Protein AF-A0A379TED3-F1 (afdb_monomer_lite)

Foldseek 3Di:
DDDPLLVVLVVQLQVVCQVQQFLEREVLSSVLSLCVRPVSVVVCVVVVHPSVVSNVVSVVCCVVPTDHDDPVCPVRTYYYPDDPDPPPPDPDPVVPDDPDDDD

pLDDT: mean 76.62, std 19.23, range [34.16, 96.0]

Structure (mmCIF, N/CA/C/O backbone):
data_AF-A0A379TED3-F1
#
_entry.id   AF-A0A379TED3-F1
#
loop_
_atom_site.group_PDB
_atom_site.id
_atom_site.type_symbol
_atom_site.label_atom_id
_atom_site.label_alt_id
_atom_site.label_comp_id
_atom_site.label_asym_id
_atom_site.label_entity_id
_atom_site.label_seq_id
_atom_site.pdbx_PDB_ins_code
_atom_site.Cartn_x
_atom_site.Cartn_y
_atom_site.Cartn_z
_atom_site.occupancy
_atom_site.B_iso_or_equiv
_atom_site.auth_seq_id
_atom_site.auth_comp_id
_atom_site.auth_asym_id
_atom_site.auth_atom_id
_atom_site.pdbx_PDB_model_num
ATOM 1 N N . MET A 1 1 ? 13.853 11.047 16.035 1.00 52.62 1 MET A N 1
ATOM 2 C CA . MET A 1 1 ? 14.108 9.644 15.646 1.00 52.62 1 MET A CA 1
ATOM 3 C C . MET A 1 1 ? 12.828 9.103 15.050 1.00 52.62 1 MET A C 1
ATOM 5 O O . MET A 1 1 ? 11.768 9.459 15.551 1.00 52.62 1 MET A O 1
ATOM 9 N N . LEU A 1 2 ? 12.918 8.329 13.971 1.00 64.44 2 LEU A N 1
ATOM 10 C CA . LEU A 1 2 ? 11.754 7.618 13.443 1.00 64.44 2 LEU A CA 1
ATOM 11 C C . LEU A 1 2 ? 11.332 6.560 14.478 1.00 64.44 2 LEU A C 1
ATOM 13 O O . LEU A 1 2 ? 12.191 5.958 15.119 1.00 64.44 2 LEU A O 1
ATOM 17 N N . ASN A 1 3 ? 10.026 6.396 14.691 1.00 81.25 3 ASN A N 1
ATOM 18 C CA . ASN A 1 3 ? 9.485 5.340 15.551 1.00 81.25 3 ASN A CA 1
ATOM 19 C C . ASN A 1 3 ? 9.807 3.967 14.920 1.00 81.25 3 ASN A C 1
ATOM 21 O O . ASN A 1 3 ? 9.731 3.835 13.698 1.00 81.25 3 ASN A O 1
ATOM 25 N N . GLN A 1 4 ? 10.132 2.952 15.728 1.00 83.75 4 GLN A N 1
ATOM 26 C CA . GLN A 1 4 ? 10.427 1.588 15.258 1.00 83.75 4 GLN A CA 1
ATOM 27 C C . GLN A 1 4 ? 9.305 1.019 14.379 1.00 83.75 4 GLN A C 1
ATOM 29 O O . GLN A 1 4 ? 9.564 0.333 13.393 1.00 83.7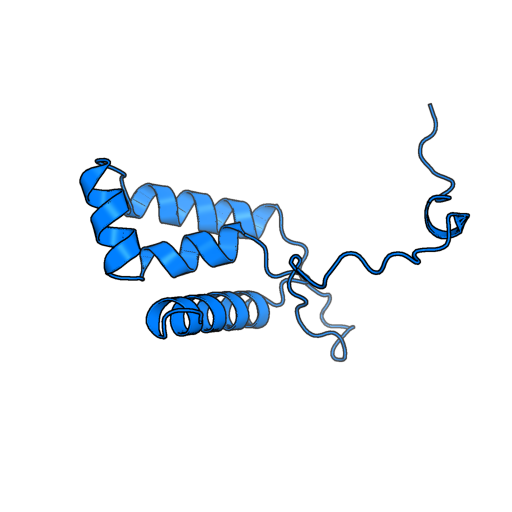5 4 GLN A O 1
ATOM 34 N N . GLU A 1 5 ? 8.051 1.344 14.688 1.00 81.75 5 GLU A N 1
ATOM 35 C CA . GLU A 1 5 ? 6.897 0.891 13.904 1.00 81.75 5 GLU A CA 1
ATOM 36 C C . GLU A 1 5 ? 6.845 1.522 12.503 1.00 81.75 5 GLU A C 1
ATOM 38 O O . GLU A 1 5 ? 6.412 0.890 11.534 1.00 81.75 5 GLU A O 1
ATOM 43 N N . LEU A 1 6 ? 7.303 2.771 12.381 1.00 83.56 6 LEU A N 1
ATOM 44 C CA . LEU A 1 6 ? 7.397 3.465 11.100 1.00 83.56 6 LEU A CA 1
ATOM 45 C C . LEU A 1 6 ? 8.566 2.919 10.275 1.00 83.56 6 LEU A C 1
ATOM 47 O O . LEU A 1 6 ? 8.428 2.734 9.070 1.00 83.56 6 LEU A O 1
ATOM 51 N N . GLU A 1 7 ? 9.688 2.608 10.922 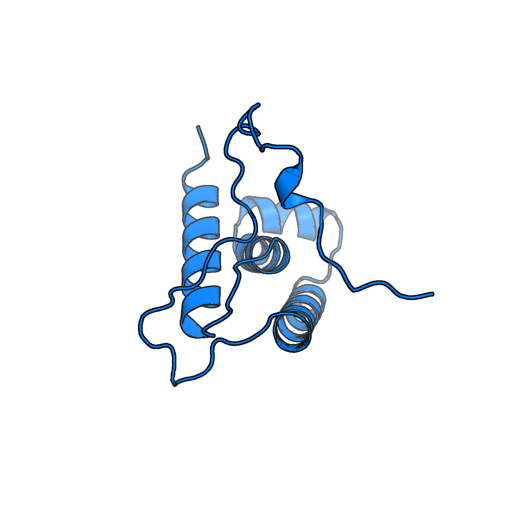1.00 87.75 7 GLU A N 1
ATOM 52 C CA . GLU A 1 7 ? 10.831 1.957 10.276 1.00 87.75 7 GLU A CA 1
ATOM 53 C C . GLU A 1 7 ? 10.459 0.567 9.736 1.00 87.75 7 GLU A C 1
ATOM 55 O O . GLU A 1 7 ? 10.788 0.237 8.597 1.00 87.75 7 GLU A O 1
ATOM 60 N N . LEU A 1 8 ? 9.685 -0.215 10.497 1.00 89.19 8 LEU A N 1
ATOM 61 C CA . LEU A 1 8 ? 9.136 -1.487 10.023 1.00 89.19 8 LEU A CA 1
ATOM 62 C C . LEU A 1 8 ? 8.235 -1.291 8.795 1.00 89.19 8 LEU A C 1
ATOM 64 O O . LEU A 1 8 ? 8.386 -2.000 7.803 1.00 89.19 8 LEU A O 1
ATOM 68 N N . SER A 1 9 ? 7.342 -0.300 8.839 1.00 89.31 9 SER A N 1
ATOM 69 C CA . SER A 1 9 ? 6.425 0.000 7.729 1.00 89.31 9 SER A CA 1
ATOM 70 C C . SER A 1 9 ? 7.187 0.417 6.462 1.00 89.31 9 SER A C 1
ATOM 72 O O . SER A 1 9 ? 6.858 -0.027 5.364 1.00 89.31 9 SER A O 1
ATOM 74 N N . LEU A 1 10 ? 8.251 1.211 6.609 1.00 88.88 10 LEU A N 1
ATOM 75 C CA . LEU A 1 10 ? 9.136 1.603 5.508 1.00 88.88 10 LEU A CA 1
ATOM 76 C C . LEU A 1 10 ? 9.863 0.400 4.901 1.00 88.88 10 LEU A C 1
ATOM 78 O O . LEU A 1 10 ? 9.885 0.252 3.680 1.00 88.88 10 LEU A O 1
ATOM 82 N N . ASN A 1 11 ? 10.412 -0.483 5.737 1.00 89.25 11 ASN A N 1
ATOM 83 C CA . ASN A 1 11 ? 11.077 -1.696 5.265 1.00 89.25 11 ASN A CA 1
ATOM 84 C C . ASN A 1 11 ? 10.108 -2.620 4.515 1.00 89.25 11 ASN A C 1
ATOM 86 O O . ASN A 1 11 ? 10.473 -3.174 3.480 1.00 89.25 11 ASN A O 1
ATOM 90 N N . MET A 1 12 ? 8.864 -2.745 4.986 1.00 89.56 12 MET A N 1
ATOM 91 C CA . MET A 1 12 ? 7.822 -3.508 4.291 1.00 89.56 12 MET A CA 1
ATOM 92 C C . MET A 1 12 ? 7.462 -2.891 2.935 1.00 89.56 12 MET A C 1
ATOM 94 O O . MET A 1 12 ? 7.363 -3.616 1.946 1.00 89.56 12 MET A O 1
ATOM 98 N N . ALA A 1 13 ? 7.305 -1.565 2.866 1.00 90.88 13 ALA A N 1
ATOM 99 C CA . ALA A 1 13 ? 7.049 -0.863 1.609 1.00 90.88 13 ALA A CA 1
ATOM 100 C C . ALA A 1 13 ? 8.185 -1.090 0.597 1.00 90.88 13 ALA A C 1
ATOM 102 O O . ALA A 1 13 ? 7.928 -1.370 -0.576 1.00 90.88 13 ALA A O 1
ATOM 103 N N . PHE A 1 14 ? 9.434 -1.033 1.067 1.00 88.44 14 PHE A N 1
ATOM 104 C CA . PHE A 1 14 ? 10.617 -1.230 0.236 1.00 88.44 14 PHE A CA 1
ATOM 105 C C . PHE A 1 14 ? 10.738 -2.671 -0.266 1.00 88.44 14 PHE A C 1
ATOM 107 O O . PHE A 1 14 ? 10.947 -2.897 -1.458 1.00 88.44 14 PHE A O 1
ATOM 114 N N . ALA A 1 15 ? 10.555 -3.650 0.626 1.00 88.69 15 ALA A N 1
ATOM 115 C CA . ALA A 1 15 ? 10.561 -5.066 0.272 1.00 88.69 15 ALA A CA 1
ATOM 116 C C . ALA A 1 15 ? 9.493 -5.375 -0.782 1.00 88.69 15 ALA A C 1
ATOM 118 O O . ALA A 1 15 ? 9.799 -5.997 -1.796 1.00 88.69 15 ALA A O 1
ATOM 119 N N . ARG A 1 16 ? 8.274 -4.851 -0.604 1.00 88.31 16 ARG A N 1
ATOM 120 C CA . ARG A 1 16 ? 7.176 -5.056 -1.553 1.00 88.31 16 ARG A CA 1
ATOM 121 C C . ARG A 1 16 ? 7.473 -4.456 -2.926 1.00 88.31 16 ARG A C 1
ATOM 123 O O . ARG A 1 16 ? 7.263 -5.129 -3.933 1.00 88.31 16 ARG A O 1
ATOM 130 N N . ALA A 1 17 ? 7.981 -3.224 -2.977 1.00 88.94 17 ALA A N 1
ATOM 131 C CA . ALA A 1 17 ? 8.364 -2.587 -4.236 1.00 88.94 17 ALA A CA 1
ATOM 132 C C . ALA A 1 17 ? 9.458 -3.395 -4.962 1.00 88.94 17 ALA A C 1
ATOM 134 O O . ALA A 1 17 ? 9.388 -3.583 -6.176 1.00 88.94 17 ALA A O 1
ATOM 135 N N . ARG A 1 18 ? 10.417 -3.954 -4.211 1.00 86.75 18 ARG A N 1
ATOM 136 C CA . ARG A 1 18 ? 11.480 -4.811 -4.751 1.00 86.75 18 ARG A CA 1
ATOM 137 C C . ARG A 1 18 ? 10.972 -6.155 -5.263 1.00 86.75 18 ARG A C 1
ATOM 139 O O . ARG A 1 18 ? 11.375 -6.577 -6.343 1.00 86.75 18 ARG A O 1
ATOM 146 N N . GLU A 1 19 ? 10.077 -6.808 -4.528 1.00 88.06 19 GLU A N 1
ATOM 147 C CA . GLU A 1 19 ? 9.444 -8.068 -4.943 1.00 88.06 19 GLU A CA 1
ATOM 148 C C . GLU A 1 19 ? 8.683 -7.917 -6.264 1.00 88.06 19 GLU A C 1
ATOM 150 O O . GLU A 1 19 ? 8.766 -8.787 -7.127 1.00 88.06 19 GLU A O 1
ATOM 155 N N . HIS A 1 20 ? 8.013 -6.779 -6.460 1.00 85.88 20 HIS A N 1
ATOM 156 C CA . HIS A 1 20 ? 7.295 -6.468 -7.701 1.00 85.88 20 HIS A CA 1
ATOM 157 C C . HIS A 1 20 ? 8.208 -5.857 -8.776 1.00 85.88 20 HIS A C 1
ATOM 159 O O . HIS A 1 20 ? 7.747 -5.498 -9.858 1.00 85.88 20 HIS A O 1
ATOM 165 N N . ARG A 1 21 ? 9.516 -5.748 -8.493 1.00 85.12 21 ARG A N 1
ATOM 166 C CA . ARG A 1 21 ? 10.535 -5.133 -9.357 1.00 85.12 21 ARG A CA 1
ATOM 167 C C . ARG A 1 21 ? 10.122 -3.748 -9.849 1.00 85.12 21 ARG A C 1
ATOM 169 O O . ARG A 1 21 ? 10.443 -3.356 -10.971 1.00 85.12 21 ARG A O 1
ATOM 176 N N . HIS A 1 22 ? 9.410 -3.009 -9.008 1.00 86.06 22 HIS A N 1
ATOM 177 C CA . HIS A 1 22 ? 9.077 -1.626 -9.279 1.00 86.06 22 HIS A CA 1
ATOM 178 C C . HIS A 1 22 ? 10.369 -0.824 -9.344 1.00 86.06 22 HIS A C 1
ATOM 180 O O . HIS A 1 22 ? 11.220 -0.937 -8.460 1.00 86.06 22 HIS A O 1
ATOM 186 N N . GLU A 1 23 ? 10.529 -0.025 -10.396 1.00 81.19 23 GLU A N 1
ATOM 187 C CA . GLU A 1 23 ? 11.704 0.837 -10.539 1.00 81.19 23 GLU A CA 1
ATOM 188 C C . GLU A 1 23 ? 11.791 1.805 -9.359 1.00 81.19 23 GLU A C 1
ATOM 190 O O . GLU A 1 23 ? 12.889 2.079 -8.863 1.00 81.19 23 GLU A O 1
ATOM 195 N N . PHE A 1 24 ? 10.623 2.234 -8.858 1.00 82.12 24 PHE A N 1
ATOM 196 C CA . PHE A 1 24 ? 10.547 3.127 -7.724 1.00 82.12 24 PHE A CA 1
ATOM 197 C C . PHE A 1 24 ? 9.645 2.679 -6.570 1.00 82.12 24 PHE A C 1
ATOM 199 O O . PHE A 1 24 ? 8.527 2.216 -6.779 1.00 82.12 24 PHE A O 1
ATOM 206 N N . MET A 1 25 ? 10.092 2.917 -5.331 1.00 86.38 25 MET A N 1
ATOM 207 C CA . MET A 1 25 ? 9.207 2.919 -4.159 1.00 86.38 25 MET A CA 1
ATOM 208 C C . MET A 1 25 ? 8.601 4.312 -3.991 1.00 86.38 25 MET A C 1
ATOM 210 O O . MET A 1 25 ? 9.316 5.270 -3.695 1.00 86.38 25 MET A O 1
ATOM 214 N N . THR A 1 26 ? 7.287 4.403 -4.162 1.00 89.81 26 THR A N 1
ATOM 215 C CA . THR A 1 26 ? 6.517 5.652 -4.110 1.00 89.81 26 THR A CA 1
ATOM 216 C C . THR A 1 26 ? 5.864 5.894 -2.739 1.00 89.81 26 THR A C 1
ATOM 218 O O . THR A 1 26 ? 5.955 5.062 -1.833 1.00 89.81 26 THR A O 1
ATOM 221 N N . VAL A 1 27 ? 5.185 7.034 -2.561 1.00 90.81 27 VAL A N 1
ATOM 222 C CA . VAL A 1 27 ? 4.439 7.330 -1.320 1.00 90.81 27 VAL A CA 1
ATOM 223 C C . VAL A 1 27 ? 3.197 6.452 -1.165 1.00 90.81 27 VAL A C 1
ATOM 225 O O . VAL A 1 27 ? 2.781 6.174 -0.045 1.00 90.81 27 VAL A O 1
ATOM 228 N N . GLU A 1 28 ? 2.646 5.948 -2.265 1.00 92.19 28 GLU A N 1
ATOM 229 C CA . GLU A 1 28 ? 1.523 5.013 -2.279 1.00 92.19 28 GLU A CA 1
ATOM 230 C C . GLU A 1 28 ? 1.932 3.661 -1.684 1.00 92.19 28 GLU A C 1
ATOM 232 O O . GLU A 1 28 ? 1.174 3.080 -0.911 1.00 92.19 28 GLU A O 1
ATOM 237 N N . HIS A 1 29 ? 3.162 3.199 -1.941 1.00 91.00 29 HIS A N 1
ATOM 238 C CA . HIS A 1 29 ? 3.715 2.005 -1.288 1.00 91.00 29 HIS A CA 1
ATOM 239 C C . HIS A 1 29 ? 3.830 2.187 0.224 1.00 91.00 29 HIS A C 1
ATOM 241 O O . HIS A 1 29 ? 3.518 1.276 0.995 1.00 91.00 29 HIS A O 1
ATOM 247 N N . LEU A 1 30 ? 4.273 3.372 0.652 1.00 91.25 30 LEU A N 1
ATOM 248 C CA . LEU A 1 30 ? 4.352 3.710 2.066 1.00 91.25 30 LEU A CA 1
ATOM 249 C C . LEU A 1 30 ? 2.957 3.755 2.692 1.00 91.25 30 LEU A C 1
ATOM 251 O O . LEU A 1 30 ? 2.751 3.162 3.746 1.00 91.25 30 LEU A O 1
ATOM 255 N N . LEU A 1 31 ? 1.990 4.399 2.037 1.00 92.75 31 LEU A N 1
ATOM 256 C CA . LEU A 1 31 ? 0.610 4.448 2.512 1.00 92.75 31 LEU A CA 1
ATOM 257 C C . LEU A 1 31 ? 0.009 3.041 2.630 1.00 92.75 31 LEU A C 1
ATOM 259 O O . LEU A 1 31 ? -0.592 2.720 3.651 1.00 92.75 31 LEU A O 1
ATOM 263 N N . LEU A 1 32 ? 0.250 2.177 1.642 1.00 93.12 32 LEU A N 1
ATOM 264 C CA . LEU A 1 32 ? -0.171 0.778 1.660 1.00 93.12 32 LEU A CA 1
ATOM 265 C C . LEU A 1 32 ? 0.438 0.002 2.841 1.00 93.12 32 LEU A C 1
ATOM 267 O O . LEU A 1 32 ? -0.258 -0.778 3.494 1.00 93.12 32 LEU A O 1
ATOM 271 N N . ALA A 1 33 ? 1.715 0.236 3.162 1.00 93.06 33 ALA A N 1
ATOM 272 C CA . ALA A 1 33 ? 2.352 -0.351 4.340 1.00 93.06 33 ALA A CA 1
ATOM 273 C C . ALA A 1 33 ? 1.773 0.203 5.655 1.00 93.06 33 ALA A C 1
ATOM 275 O O . ALA A 1 33 ? 1.551 -0.558 6.599 1.00 93.06 33 ALA A O 1
ATOM 276 N N . LEU A 1 34 ? 1.450 1.501 5.702 1.00 92.56 34 LEU A N 1
ATOM 277 C CA . LEU A 1 34 ? 0.822 2.145 6.858 1.00 92.56 34 LEU A CA 1
ATOM 278 C C . LEU A 1 34 ? -0.582 1.602 7.153 1.00 92.56 34 LEU A C 1
ATOM 280 O O . LEU A 1 34 ? -0.975 1.590 8.314 1.00 92.56 34 LEU A O 1
ATOM 284 N N . LEU A 1 35 ? -1.304 1.050 6.171 1.00 92.75 35 LEU A N 1
ATOM 285 C CA . LEU A 1 35 ? -2.575 0.356 6.443 1.00 92.75 35 LEU A CA 1
ATOM 286 C C . LEU A 1 35 ? -2.412 -0.858 7.377 1.00 92.75 35 LEU A C 1
ATOM 288 O O . LEU A 1 35 ? -3.390 -1.332 7.953 1.00 92.75 35 LEU A O 1
ATOM 292 N N . SER A 1 36 ? -1.191 -1.387 7.512 1.00 88.56 36 SER A N 1
ATOM 293 C CA . SER A 1 36 ? -0.861 -2.495 8.420 1.00 88.56 36 SER A CA 1
ATOM 294 C C . SER A 1 36 ? -0.192 -2.024 9.719 1.00 88.56 36 SER A C 1
ATOM 296 O O . SER A 1 36 ? 0.065 -2.838 10.605 1.00 88.56 36 SER A O 1
ATOM 298 N N . ASN A 1 37 ? 0.075 -0.722 9.855 1.00 90.38 37 ASN A N 1
ATOM 299 C CA . ASN A 1 37 ? 0.625 -0.124 11.064 1.00 90.38 37 ASN A CA 1
ATOM 300 C C . ASN A 1 37 ? -0.507 0.134 12.082 1.00 90.38 37 ASN A C 1
ATOM 302 O O . ASN A 1 37 ? -1.463 0.824 11.730 1.00 90.38 37 ASN A O 1
ATOM 306 N N . PRO A 1 38 ? -0.425 -0.367 13.331 1.00 90.44 38 PRO A N 1
ATOM 307 C CA . PRO A 1 38 ? -1.509 -0.239 14.308 1.00 90.44 38 PRO A CA 1
ATOM 308 C C . PRO A 1 38 ? -1.956 1.204 14.564 1.00 90.44 38 PRO A C 1
ATOM 310 O O . PRO A 1 38 ? -3.154 1.472 14.529 1.00 90.44 38 PRO A O 1
ATOM 313 N N . SER A 1 39 ? -1.015 2.134 14.753 1.00 90.38 39 SER A N 1
ATOM 314 C CA . SER A 1 39 ? -1.330 3.541 15.030 1.00 90.38 39 SER A CA 1
ATOM 315 C C . SER A 1 39 ? -1.947 4.255 13.829 1.00 90.38 39 SER A C 1
ATOM 317 O O . SER A 1 39 ? -2.910 5.003 13.981 1.00 90.38 39 SER A O 1
ATOM 319 N N . ALA A 1 40 ? -1.417 4.032 12.623 1.00 91.56 40 ALA A N 1
ATOM 320 C CA . ALA A 1 40 ? -1.991 4.620 11.414 1.00 91.56 40 ALA A CA 1
ATOM 321 C C . ALA A 1 40 ? -3.371 4.025 11.102 1.00 91.56 40 ALA A C 1
ATOM 323 O O . ALA A 1 40 ? -4.280 4.750 10.706 1.00 91.56 40 ALA A O 1
ATOM 324 N N . ARG A 1 41 ? -3.548 2.721 11.335 1.00 93.00 41 ARG A N 1
ATOM 325 C CA . ARG A 1 41 ? -4.829 2.040 11.166 1.00 93.00 41 ARG A CA 1
ATOM 326 C C . ARG A 1 41 ? -5.890 2.597 12.108 1.00 93.00 41 ARG A C 1
ATOM 328 O O . ARG A 1 41 ? -6.967 2.938 11.639 1.00 93.00 41 ARG A O 1
ATOM 335 N N . GLU A 1 42 ? -5.572 2.756 13.392 1.00 93.38 42 GLU A N 1
ATOM 336 C CA . GLU A 1 42 ? -6.484 3.346 14.381 1.00 93.38 42 GLU A CA 1
ATOM 337 C C . GLU A 1 42 ? -6.916 4.765 13.973 1.00 93.38 42 GLU A C 1
ATOM 339 O O . GLU A 1 42 ? -8.098 5.101 14.034 1.00 93.38 42 GLU A O 1
ATOM 344 N N . ALA A 1 43 ? -5.981 5.582 13.474 1.00 93.69 43 ALA A N 1
ATOM 345 C CA . ALA A 1 43 ? -6.292 6.920 12.976 1.00 93.69 43 ALA A CA 1
ATOM 346 C C . ALA A 1 43 ? -7.223 6.898 11.747 1.00 93.69 43 ALA A C 1
ATOM 348 O O . ALA A 1 43 ? -8.148 7.704 11.659 1.00 93.69 43 ALA A O 1
ATOM 349 N N . LEU A 1 44 ? -7.010 5.974 10.806 1.00 93.38 44 LEU A N 1
ATOM 350 C CA . LEU A 1 44 ? -7.850 5.827 9.612 1.00 93.38 44 LEU A CA 1
ATOM 351 C C . LEU A 1 44 ? -9.244 5.271 9.946 1.00 93.38 44 LEU A C 1
ATOM 353 O O . LEU A 1 44 ? -10.243 5.748 9.406 1.00 93.38 44 LEU A O 1
ATOM 357 N N . GLU A 1 45 ? -9.328 4.315 10.872 1.00 92.88 45 GLU A N 1
ATOM 358 C CA . GLU A 1 45 ? -10.592 3.781 11.391 1.00 92.88 45 GLU A CA 1
ATOM 359 C C . GLU A 1 45 ? -11.392 4.869 12.120 1.00 92.88 45 GLU A C 1
ATOM 361 O O . GLU A 1 45 ? -12.599 4.992 11.908 1.00 92.88 45 GLU A O 1
ATOM 366 N N . ALA A 1 46 ? -10.728 5.733 12.896 1.00 95.44 46 ALA A N 1
ATOM 367 C CA . ALA A 1 46 ? -11.359 6.895 13.526 1.00 95.44 46 ALA A CA 1
ATOM 368 C C . ALA A 1 46 ? -11.918 7.898 12.497 1.00 95.44 46 ALA A C 1
ATOM 370 O O . ALA A 1 46 ? -12.908 8.580 12.764 1.00 95.44 46 ALA A O 1
ATOM 371 N N . CYS A 1 47 ? -11.332 7.954 11.300 1.00 96.00 47 CYS A N 1
ATOM 372 C CA . CYS A 1 47 ? -11.845 8.724 10.167 1.00 96.00 47 CYS A CA 1
ATOM 373 C C . CYS A 1 47 ? -12.930 7.991 9.355 1.00 96.00 47 CYS A C 1
ATOM 375 O O . CYS A 1 47 ? -13.366 8.518 8.334 1.00 96.00 47 CYS A O 1
ATOM 377 N N . SER A 1 48 ? -13.394 6.813 9.797 1.00 94.50 48 SER A N 1
ATOM 378 C CA . SER A 1 48 ? -14.381 5.979 9.087 1.00 94.50 48 SER A CA 1
ATOM 379 C C . SER A 1 48 ? -13.952 5.596 7.664 1.00 94.50 48 SER A C 1
ATOM 381 O O . SER A 1 48 ? -14.781 5.486 6.761 1.00 94.50 48 SER A O 1
ATOM 383 N N . VAL A 1 49 ? -12.648 5.411 7.452 1.00 95.06 49 VAL A N 1
ATOM 384 C CA . VAL A 1 49 ? -12.093 4.988 6.163 1.00 95.06 49 VAL A CA 1
ATOM 385 C C . VAL A 1 49 ? -12.309 3.486 5.973 1.00 95.06 49 VAL A C 1
ATOM 387 O O . VAL A 1 49 ? -11.977 2.692 6.853 1.00 95.06 49 VAL A O 1
ATOM 390 N N . ASP A 1 50 ? -12.806 3.079 4.802 1.00 95.06 50 ASP A N 1
ATOM 391 C CA . ASP A 1 50 ? -12.822 1.669 4.405 1.00 95.06 50 ASP A CA 1
ATOM 392 C C . ASP A 1 50 ? -11.410 1.232 3.989 1.00 95.06 50 ASP A C 1
ATOM 394 O O . ASP A 1 50 ? -10.947 1.472 2.872 1.00 95.06 50 ASP A O 1
ATOM 398 N N . LEU A 1 51 ? -10.710 0.590 4.922 1.00 93.56 51 LEU A N 1
ATOM 399 C CA . LEU A 1 51 ? -9.341 0.117 4.723 1.00 93.56 51 LEU A CA 1
ATOM 400 C C . LEU A 1 51 ? -9.221 -0.966 3.646 1.00 93.56 51 LEU A C 1
ATOM 402 O O . LEU A 1 51 ? -8.144 -1.131 3.073 1.00 93.56 51 LEU A O 1
ATOM 406 N N . VAL A 1 52 ? -10.288 -1.729 3.395 1.00 94.25 52 VAL A N 1
ATOM 407 C CA . VAL A 1 52 ? -10.283 -2.795 2.388 1.00 94.25 52 VAL A CA 1
ATOM 408 C C . VAL A 1 52 ? -10.378 -2.174 1.003 1.00 94.25 52 VAL A C 1
ATOM 410 O O . VAL A 1 52 ? -9.555 -2.496 0.145 1.00 94.25 52 VAL A O 1
ATOM 413 N N . ALA A 1 53 ? -11.317 -1.247 0.809 1.00 94.38 53 ALA A N 1
ATOM 414 C CA . ALA A 1 53 ? -11.446 -0.503 -0.440 1.00 94.38 53 ALA A CA 1
ATOM 415 C C . ALA A 1 53 ? -10.174 0.309 -0.739 1.00 94.38 53 ALA A C 1
ATOM 417 O O . ALA A 1 53 ? -9.593 0.171 -1.815 1.00 94.38 53 ALA A O 1
ATOM 418 N N . LEU A 1 54 ? -9.666 1.060 0.248 1.00 94.31 54 LEU A N 1
ATOM 419 C CA . LEU A 1 54 ? -8.451 1.866 0.096 1.00 94.31 54 LEU A CA 1
ATOM 420 C C . LEU A 1 54 ? -7.230 1.014 -0.278 1.00 94.31 54 LEU A C 1
ATOM 422 O O . LEU A 1 54 ? -6.422 1.413 -1.114 1.00 94.31 54 LEU A O 1
ATOM 426 N N . ARG A 1 55 ? -7.091 -0.175 0.320 1.00 94.56 55 ARG A N 1
ATOM 427 C CA . ARG A 1 55 ? -6.018 -1.113 -0.031 1.00 94.56 55 ARG A CA 1
ATOM 428 C C . ARG A 1 55 ? -6.096 -1.524 -1.499 1.00 94.56 55 ARG A C 1
ATOM 430 O O . ARG A 1 55 ? -5.079 -1.472 -2.179 1.00 94.56 55 ARG A O 1
ATOM 437 N N . GLN A 1 56 ? -7.276 -1.929 -1.966 1.00 94.69 56 GLN A N 1
ATOM 438 C CA . GLN A 1 56 ? -7.472 -2.381 -3.346 1.00 94.69 56 GLN A CA 1
ATOM 439 C C . GLN A 1 56 ? -7.190 -1.264 -4.351 1.00 94.69 56 GLN A C 1
ATOM 441 O O . GLN A 1 56 ? -6.523 -1.496 -5.357 1.00 94.69 56 GLN A O 1
ATOM 446 N N . GLU A 1 57 ? -7.649 -0.046 -4.060 1.00 94.81 57 GLU A N 1
ATOM 447 C CA . GLU A 1 57 ? -7.383 1.124 -4.897 1.00 94.81 57 GLU A CA 1
ATOM 448 C C . GLU A 1 57 ? -5.887 1.445 -4.967 1.00 94.81 57 GLU A C 1
ATOM 450 O O . GLU A 1 57 ? -5.364 1.677 -6.056 1.00 94.81 57 GLU A O 1
ATOM 455 N N . LEU A 1 58 ? -5.180 1.404 -3.833 1.00 93.69 58 LEU A N 1
ATOM 456 C CA . LEU A 1 58 ? -3.737 1.646 -3.792 1.00 93.69 58 LEU A CA 1
ATOM 457 C C . LEU A 1 58 ? -2.946 0.571 -4.535 1.00 93.69 58 LEU A C 1
ATOM 459 O O . LEU A 1 58 ? -2.032 0.908 -5.280 1.00 93.69 58 LEU A O 1
ATOM 463 N N . GLU A 1 59 ? -3.288 -0.705 -4.355 1.00 92.31 59 GLU A N 1
ATOM 464 C CA . GLU A 1 59 ? -2.637 -1.810 -5.067 1.00 92.31 59 GLU A CA 1
ATOM 465 C C . GLU A 1 59 ? -2.832 -1.671 -6.582 1.00 92.31 59 GLU A C 1
ATOM 467 O O . GLU A 1 59 ? -1.853 -1.673 -7.327 1.00 92.31 59 GLU A O 1
ATOM 472 N N . ALA A 1 60 ? -4.066 -1.426 -7.030 1.00 92.44 60 ALA A N 1
ATOM 473 C CA . ALA A 1 60 ? -4.366 -1.216 -8.442 1.00 92.44 60 ALA A CA 1
ATOM 474 C C . ALA A 1 60 ? -3.660 0.025 -9.013 1.00 92.44 60 ALA A C 1
ATOM 476 O O . ALA A 1 60 ? -3.159 -0.009 -10.138 1.00 92.44 60 ALA A O 1
ATOM 477 N N . PHE A 1 61 ? -3.603 1.120 -8.252 1.00 92.00 61 PHE A N 1
ATOM 478 C CA . PHE A 1 61 ? -2.928 2.343 -8.675 1.00 92.00 61 PHE A CA 1
ATOM 479 C C . PHE A 1 61 ? -1.420 2.135 -8.817 1.00 92.00 61 PHE A C 1
ATOM 481 O O . PHE A 1 61 ? -0.839 2.539 -9.824 1.00 92.00 61 PHE A O 1
ATOM 488 N N . ILE A 1 62 ? -0.788 1.479 -7.841 1.00 90.75 62 ILE A N 1
ATOM 489 C CA . ILE A 1 62 ? 0.644 1.169 -7.866 1.00 90.75 62 ILE A CA 1
ATOM 490 C C . ILE A 1 62 ? 0.984 0.332 -9.100 1.00 90.75 62 ILE A C 1
ATOM 492 O O . ILE A 1 62 ? 1.901 0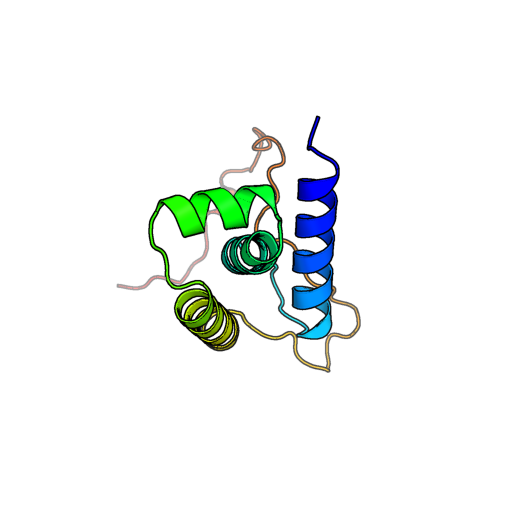.699 -9.832 1.00 90.75 62 ILE A O 1
ATOM 496 N N . GLU A 1 63 ? 0.227 -0.733 -9.367 1.00 88.19 63 GLU A N 1
ATOM 497 C CA . GLU A 1 63 ? 0.465 -1.613 -10.518 1.00 88.19 63 GLU A CA 1
ATOM 498 C C . GLU A 1 63 ? 0.301 -0.893 -11.865 1.00 88.19 63 GLU A C 1
ATOM 500 O O . GLU A 1 63 ? 1.021 -1.181 -12.818 1.00 88.19 63 GLU A O 1
ATOM 505 N N . GLN A 1 64 ? -0.629 0.060 -11.959 1.00 88.25 64 GLN A N 1
ATOM 506 C CA . GLN A 1 64 ? -0.892 0.794 -13.202 1.00 88.25 64 GLN A CA 1
ATOM 507 C C . GLN A 1 64 ? 0.102 1.928 -13.464 1.00 88.25 64 GLN A C 1
ATOM 509 O O . GLN A 1 64 ? 0.348 2.278 -14.618 1.00 88.25 64 GLN A O 1
ATOM 514 N N . THR A 1 65 ? 0.630 2.543 -12.407 1.00 83.31 65 THR A N 1
ATOM 515 C CA . THR A 1 65 ? 1.420 3.778 -12.511 1.00 83.31 65 THR A CA 1
ATOM 516 C C . THR A 1 65 ? 2.910 3.572 -12.294 1.00 83.31 65 THR A C 1
ATOM 518 O O . THR A 1 65 ? 3.696 4.436 -12.687 1.00 83.31 65 THR A O 1
ATOM 521 N N . THR A 1 66 ? 3.317 2.443 -11.710 1.00 83.69 66 THR A N 1
ATOM 522 C CA . THR A 1 66 ? 4.719 2.187 -11.378 1.00 83.69 66 THR A CA 1
ATOM 523 C C . THR A 1 66 ? 5.381 1.343 -12.466 1.00 83.69 66 THR A C 1
ATOM 525 O O . THR A 1 66 ? 5.000 0.189 -12.663 1.00 83.69 66 THR A O 1
ATOM 528 N N . PRO A 1 67 ? 6.396 1.872 -13.172 1.00 80.62 67 PRO A N 1
ATOM 529 C CA . PRO A 1 67 ? 7.139 1.098 -14.155 1.00 80.62 67 PRO A CA 1
ATOM 530 C C . PRO A 1 67 ? 7.838 -0.098 -13.499 1.00 80.62 67 PRO A C 1
ATOM 532 O O . PRO A 1 67 ? 8.466 0.031 -12.444 1.00 80.62 67 PRO A O 1
ATOM 535 N N . VAL A 1 68 ? 7.752 -1.259 -14.145 1.00 82.06 68 VAL A N 1
ATOM 536 C CA . VAL A 1 68 ? 8.461 -2.476 -13.733 1.00 82.06 68 VAL A CA 1
ATOM 537 C C . VAL A 1 68 ? 9.792 -2.549 -14.474 1.00 82.06 68 VAL A C 1
ATOM 539 O O . VAL A 1 68 ? 9.848 -2.345 -15.688 1.00 82.06 68 VAL A O 1
ATOM 542 N N . LEU A 1 69 ? 10.866 -2.876 -13.757 1.00 76.56 69 LEU A N 1
ATOM 543 C CA . LEU A 1 69 ? 12.188 -3.047 -14.348 1.00 76.56 69 LEU A CA 1
ATOM 544 C C . LEU A 1 69 ? 12.196 -4.235 -15.331 1.00 76.56 69 LEU A C 1
ATOM 546 O O . LEU A 1 69 ? 11.777 -5.346 -14.974 1.00 76.56 69 LEU A O 1
ATOM 550 N N . PRO A 1 70 ? 12.708 -4.060 -16.563 1.00 75.44 70 PRO A N 1
ATOM 551 C CA . PRO A 1 70 ? 12.811 -5.155 -17.519 1.00 75.44 70 PRO A CA 1
ATOM 552 C C . PRO A 1 70 ? 13.734 -6.259 -16.981 1.00 75.44 70 PRO A C 1
ATOM 554 O O . PRO A 1 70 ? 14.688 -6.005 -16.247 1.00 75.44 70 PRO A O 1
ATOM 557 N N . ALA A 1 71 ? 13.445 -7.521 -17.309 1.00 70.12 71 ALA A N 1
ATOM 558 C CA . ALA A 1 71 ? 14.223 -8.675 -16.830 1.00 70.12 71 ALA A CA 1
ATOM 559 C C . ALA A 1 71 ? 15.690 -8.669 -17.304 1.00 70.12 71 ALA A C 1
ATOM 561 O O . ALA A 1 71 ? 16.525 -9.337 -16.714 1.00 70.12 71 ALA A O 1
ATOM 562 N N . SER A 1 72 ? 16.006 -7.892 -18.342 1.00 68.12 72 SER A N 1
ATOM 563 C CA . SER A 1 72 ? 17.358 -7.709 -18.879 1.00 68.12 72 SER A CA 1
ATOM 564 C C . SER A 1 72 ? 18.263 -6.814 -18.026 1.00 68.12 72 SER A C 1
ATOM 566 O O . SER A 1 72 ? 19.463 -6.770 -18.272 1.00 68.12 72 SER A O 1
ATOM 568 N N . GLU A 1 73 ? 17.710 -6.085 -17.056 1.00 62.25 73 GLU A N 1
ATOM 569 C CA . GLU A 1 73 ? 18.451 -5.181 -16.170 1.00 62.25 73 GLU A CA 1
ATOM 570 C C . GLU A 1 73 ? 18.534 -5.776 -14.755 1.00 62.25 73 GLU A C 1
ATOM 572 O O . GLU A 1 73 ? 17.967 -5.243 -13.804 1.00 62.25 73 GLU A O 1
ATOM 577 N N . GLU A 1 74 ? 19.222 -6.916 -14.614 1.00 60.06 74 GLU A N 1
ATOM 578 C CA . GLU A 1 74 ? 19.412 -7.609 -13.322 1.00 60.06 74 GLU A CA 1
ATOM 579 C C . GLU A 1 74 ? 20.245 -6.797 -12.313 1.00 60.06 74 GLU A C 1
ATOM 581 O O . GLU A 1 74 ? 20.160 -7.029 -11.111 1.00 60.06 74 GLU A O 1
ATOM 586 N N . GLU A 1 75 ? 21.025 -5.823 -12.787 1.00 60.28 75 GLU A N 1
ATOM 587 C CA . GLU A 1 75 ? 21.900 -4.988 -11.954 1.00 60.28 75 GLU A CA 1
ATOM 588 C C . GLU A 1 75 ? 21.183 -3.753 -11.368 1.00 60.28 75 GLU A C 1
ATOM 590 O O . GLU A 1 75 ? 21.745 -3.040 -10.535 1.00 60.28 75 GLU A O 1
ATOM 595 N N . ARG A 1 76 ? 19.935 -3.480 -11.787 1.00 59.66 76 ARG A N 1
ATOM 596 C CA . ARG A 1 76 ? 19.129 -2.379 -11.245 1.00 59.66 76 ARG A CA 1
ATOM 597 C C . ARG A 1 76 ? 18.247 -2.855 -10.091 1.00 59.66 76 ARG A C 1
ATOM 599 O O . ARG A 1 76 ? 17.343 -3.663 -10.278 1.00 59.66 76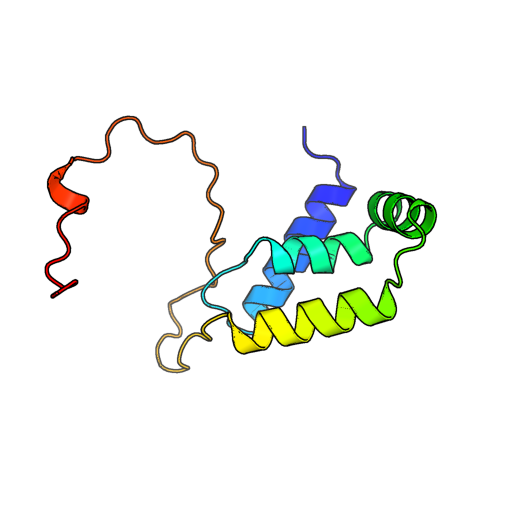 ARG A O 1
ATOM 606 N N . ASP A 1 77 ? 18.466 -2.280 -8.911 1.00 65.00 77 ASP A N 1
ATOM 607 C CA . ASP A 1 77 ? 17.579 -2.418 -7.753 1.00 65.00 77 ASP A CA 1
ATOM 608 C C . ASP A 1 77 ? 16.528 -1.292 -7.707 1.00 65.00 77 ASP A C 1
ATOM 610 O O . ASP A 1 77 ? 16.759 -0.174 -8.179 1.00 65.00 77 ASP A O 1
ATOM 614 N N . THR A 1 78 ? 15.383 -1.582 -7.080 1.00 67.94 78 THR A N 1
ATOM 615 C CA . THR A 1 78 ? 14.322 -0.611 -6.774 1.00 67.94 78 THR A CA 1
ATOM 616 C C . THR A 1 78 ? 14.877 0.591 -6.017 1.00 67.94 78 THR A C 1
ATOM 618 O O . THR A 1 78 ? 15.487 0.448 -4.955 1.0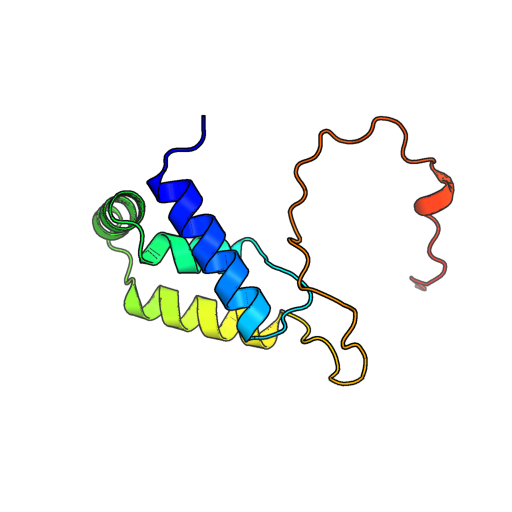0 67.94 78 THR A O 1
ATOM 621 N N . GLN A 1 79 ? 14.636 1.794 -6.534 1.00 66.88 79 GLN A N 1
ATOM 622 C CA . GLN A 1 79 ? 15.067 3.034 -5.894 1.00 66.88 79 GLN A CA 1
ATOM 623 C C . GLN A 1 79 ? 13.884 3.704 -5.197 1.00 66.88 79 GLN A C 1
ATOM 625 O O . GLN A 1 79 ? 12.811 3.809 -5.767 1.00 66.88 79 GLN A O 1
ATOM 630 N N . PRO A 1 80 ? 14.003 4.225 -3.975 1.00 61.56 80 PRO A N 1
ATOM 631 C CA . PRO A 1 80 ? 12.919 5.032 -3.433 1.00 61.56 80 PRO A CA 1
ATOM 632 C C . PRO A 1 80 ? 12.780 6.313 -4.272 1.00 61.56 80 PRO A C 1
ATOM 634 O O . PRO A 1 80 ? 13.777 7.013 -4.460 1.00 61.56 80 PRO A O 1
ATOM 637 N N . THR A 1 81 ? 11.569 6.657 -4.754 1.00 61.16 81 THR A N 1
ATOM 638 C CA . THR A 1 81 ? 11.341 7.980 -5.386 1.00 61.16 81 THR A CA 1
ATOM 639 C C . THR A 1 81 ? 11.705 9.091 -4.414 1.00 61.16 81 THR A C 1
ATOM 641 O O . THR A 1 81 ? 12.113 10.180 -4.814 1.00 61.16 81 THR A O 1
ATOM 644 N N . PHE A 1 82 ? 11.600 8.796 -3.119 1.00 47.75 82 PHE A N 1
ATOM 645 C CA . PHE A 1 82 ? 11.930 9.715 -2.065 1.00 47.75 82 PHE A CA 1
ATOM 646 C C . PHE A 1 82 ? 13.330 9.456 -1.514 1.00 47.75 82 PHE A C 1
ATOM 648 O O . PHE A 1 82 ? 13.524 8.858 -0.455 1.00 47.75 82 PHE A O 1
ATOM 655 N N . LYS A 1 83 ? 14.329 10.032 -2.184 1.00 41.31 83 LYS A N 1
ATOM 656 C CA . LYS A 1 83 ? 15.386 10.648 -1.398 1.00 41.31 83 LYS A CA 1
ATOM 657 C C . LYS A 1 83 ? 14.807 11.977 -0.866 1.00 41.31 83 LYS A C 1
ATOM 659 O O . LYS A 1 83 ? 14.549 12.896 -1.635 1.00 41.31 83 LYS A O 1
ATOM 664 N N . PHE A 1 84 ? 14.661 12.093 0.452 1.00 42.72 84 PHE A N 1
ATOM 665 C CA . PHE A 1 84 ? 14.848 13.353 1.175 1.00 42.72 84 PHE A CA 1
ATOM 666 C C . PHE A 1 84 ? 16.349 13.361 1.524 1.00 42.72 84 PHE A C 1
ATOM 668 O O . PHE A 1 84 ? 16.680 13.114 2.684 1.00 42.72 84 PHE A O 1
ATOM 675 N N . PRO A 1 85 ? 17.331 13.554 0.611 1.00 38.38 85 PRO A N 1
ATOM 676 C CA . PRO A 1 85 ? 18.526 14.202 1.098 1.00 38.38 85 PRO A CA 1
ATOM 677 C C . PRO A 1 85 ? 18.142 15.679 1.246 1.00 38.38 85 PRO A C 1
ATOM 679 O O . PRO A 1 85 ? 17.228 16.190 0.594 1.00 38.38 85 PRO A O 1
ATOM 682 N N . ALA A 1 86 ? 18.834 16.413 2.097 1.00 37.38 86 ALA A N 1
ATOM 683 C CA . ALA A 1 86 ? 18.881 17.851 1.917 1.00 37.38 86 ALA A CA 1
ATOM 684 C C . ALA A 1 86 ? 19.084 18.142 0.420 1.00 37.38 86 ALA A C 1
ATOM 686 O O . ALA A 1 86 ? 19.954 17.520 -0.194 1.00 37.38 86 ALA A O 1
ATOM 687 N N . CYS A 1 87 ? 18.251 19.011 -0.160 1.00 34.16 87 CYS A N 1
ATOM 688 C CA . CYS A 1 87 ? 18.492 19.599 -1.471 1.00 34.16 87 CYS A CA 1
ATOM 689 C C . CYS A 1 87 ? 19.998 19.897 -1.544 1.00 34.16 87 CYS A C 1
ATOM 691 O O . CYS A 1 87 ? 20.461 20.730 -0.754 1.00 34.16 87 CYS A O 1
ATOM 693 N N . PRO A 1 88 ? 20.809 19.174 -2.345 1.00 40.72 88 PRO A N 1
ATOM 694 C CA . PRO A 1 88 ? 22.189 19.572 -2.484 1.00 40.72 88 PRO A CA 1
ATOM 695 C C . PRO A 1 88 ? 22.090 20.950 -3.121 1.00 40.72 88 PRO A C 1
ATOM 697 O O . PRO A 1 88 ? 21.577 21.084 -4.230 1.00 40.72 88 PRO A O 1
ATOM 700 N N . ALA A 1 89 ? 22.522 21.983 -2.402 1.00 48.03 89 ALA A N 1
ATOM 701 C CA . ALA A 1 89 ? 22.493 23.377 -2.840 1.00 48.03 89 ALA A CA 1
ATOM 702 C C . ALA A 1 89 ? 23.417 23.641 -4.052 1.00 48.03 89 ALA A C 1
ATOM 704 O O . ALA A 1 89 ? 23.925 24.741 -4.228 1.00 48.03 89 ALA A O 1
ATOM 705 N N . ASN A 1 90 ? 23.691 22.618 -4.861 1.00 48.62 90 ASN A N 1
ATOM 706 C CA . ASN A 1 90 ? 24.611 22.640 -5.972 1.00 48.62 90 ASN A CA 1
ATOM 707 C C . ASN A 1 90 ? 24.210 21.617 -7.048 1.00 48.62 90 ASN A C 1
ATOM 709 O O . ASN A 1 90 ? 25.016 20.784 -7.463 1.00 48.62 90 ASN A O 1
ATOM 713 N N . VAL A 1 91 ? 22.949 21.661 -7.489 1.00 49.78 91 VAL A N 1
ATOM 714 C CA . VAL A 1 91 ? 22.591 21.103 -8.799 1.00 49.78 91 VAL A CA 1
ATOM 715 C C . VAL A 1 91 ? 22.977 22.169 -9.830 1.00 49.78 91 VAL A C 1
ATOM 717 O O . VAL A 1 91 ? 22.382 23.248 -9.813 1.00 49.78 91 VAL A O 1
ATOM 720 N N . PRO A 1 92 ? 23.986 21.946 -10.691 1.00 51.47 92 PRO A N 1
ATOM 721 C CA . PRO A 1 92 ? 24.313 22.911 -11.728 1.00 51.47 92 PRO A CA 1
ATOM 722 C C . PRO A 1 92 ? 23.116 23.044 -12.674 1.00 51.47 92 PRO A C 1
ATOM 724 O O . PRO A 1 92 ? 22.547 22.049 -13.126 1.00 51.47 92 PRO A O 1
ATOM 727 N N . SER A 1 93 ? 22.753 24.286 -12.996 1.00 53.75 93 SER A N 1
ATOM 728 C CA . SER A 1 93 ? 21.602 24.654 -13.836 1.00 53.75 93 SER A CA 1
ATOM 729 C C . SER A 1 93 ? 21.596 24.008 -15.232 1.00 53.75 93 SER A C 1
ATOM 731 O O . SER A 1 93 ? 20.614 24.122 -15.958 1.00 53.75 93 SER A O 1
ATOM 733 N N . SER A 1 94 ? 22.670 23.318 -15.622 1.00 50.94 94 SER A N 1
ATOM 734 C CA . SER A 1 94 ? 22.799 22.586 -16.882 1.00 50.94 94 SER A CA 1
ATOM 735 C C . SER A 1 94 ? 22.027 21.262 -16.931 1.00 50.94 94 SER A C 1
ATOM 737 O O . SER A 1 94 ? 21.843 20.732 -18.023 1.00 50.94 94 SER A O 1
ATOM 739 N N . MET A 1 95 ? 21.545 20.730 -15.800 1.00 48.31 95 MET A N 1
ATOM 740 C CA . MET A 1 95 ? 20.775 19.473 -15.777 1.00 48.31 95 MET A CA 1
ATOM 741 C C . MET A 1 95 ? 19.266 19.672 -16.048 1.00 48.31 95 MET A C 1
ATOM 743 O O . MET A 1 95 ? 18.548 18.702 -16.263 1.00 48.31 95 MET A O 1
ATOM 747 N N . PHE A 1 96 ? 18.793 20.924 -16.127 1.00 48.69 96 PHE A N 1
ATOM 748 C CA . PHE A 1 96 ? 17.417 21.290 -16.511 1.00 48.69 96 PHE A CA 1
ATOM 749 C C . PHE A 1 96 ? 17.261 21.621 -18.008 1.00 48.69 96 PHE A C 1
ATOM 751 O O . PHE A 1 96 ? 16.356 22.354 -18.398 1.00 48.69 96 PHE A O 1
ATOM 758 N N . SER A 1 97 ? 18.128 21.084 -18.869 1.00 46.00 97 SER A N 1
ATOM 759 C CA . SER A 1 97 ? 17.954 21.168 -20.323 1.00 46.00 97 SER A CA 1
ATOM 760 C C . SER A 1 97 ? 17.762 19.770 -20.904 1.00 46.00 97 SER A C 1
ATOM 762 O O . SER A 1 97 ? 18.698 19.144 -21.397 1.00 46.00 97 SER A O 1
ATOM 764 N N . LEU A 1 98 ? 16.533 19.260 -20.814 1.00 42.66 98 LEU A N 1
ATOM 765 C CA . LEU A 1 98 ? 16.068 18.195 -21.699 1.00 42.66 98 LEU A CA 1
ATOM 766 C C . LEU A 1 98 ? 15.491 18.858 -22.960 1.00 42.66 98 LEU A C 1
ATOM 768 O O . LEU A 1 98 ? 14.522 19.615 -22.850 1.00 42.66 98 LEU A O 1
ATOM 772 N N . PRO A 1 99 ? 16.038 18.599 -24.161 1.00 43.38 99 PRO A N 1
ATOM 773 C CA . PRO A 1 9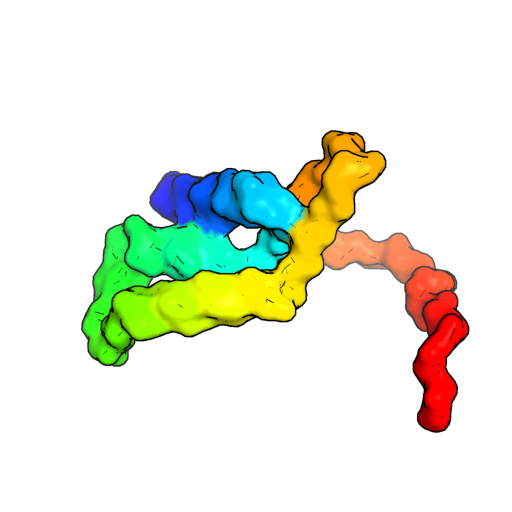9 ? 15.394 18.998 -25.400 1.00 43.38 99 PRO A CA 1
ATOM 774 C C . PRO A 1 99 ? 14.266 17.998 -25.666 1.00 43.38 99 PRO A C 1
ATOM 776 O O . PRO A 1 99 ? 14.535 16.826 -25.918 1.00 43.38 99 PRO A O 1
ATOM 779 N N . GLY A 1 100 ? 13.000 18.415 -25.587 1.00 49.34 100 GLY A N 1
ATOM 780 C CA . GLY A 1 100 ? 11.933 17.464 -25.919 1.00 49.34 100 GLY A CA 1
ATOM 781 C C . GLY A 1 100 ? 10.481 17.803 -25.622 1.00 49.34 100 GLY A C 1
ATOM 782 O O . GLY A 1 100 ? 9.641 16.954 -25.892 1.00 49.34 100 GLY A O 1
ATOM 783 N N . VAL A 1 101 ? 10.133 18.994 -25.131 1.00 41.06 101 VAL A N 1
ATOM 784 C CA . VAL A 1 101 ? 8.717 19.395 -25.041 1.00 41.06 101 VAL A CA 1
ATOM 785 C C . VAL A 1 101 ? 8.432 20.425 -26.128 1.00 41.06 101 VAL A C 1
ATOM 787 O O . VAL A 1 101 ? 8.498 21.629 -25.911 1.00 41.06 101 VAL A O 1
ATOM 790 N N . VAL A 1 102 ? 8.184 19.923 -27.340 1.00 44.88 102 VAL A N 1
ATOM 791 C CA . VAL A 1 102 ? 7.670 20.709 -28.466 1.00 44.88 102 VAL A CA 1
ATOM 792 C C . VAL A 1 102 ? 6.147 20.721 -28.381 1.00 44.88 102 VAL A C 1
ATOM 794 O O . VAL A 1 102 ? 5.496 19.757 -28.786 1.00 44.88 102 VAL A O 1
ATOM 797 N N . LYS A 1 103 ? 5.589 21.833 -27.903 1.00 38.22 103 LYS A N 1
ATOM 798 C CA . LYS A 1 103 ? 4.808 22.728 -28.764 1.00 38.22 103 LYS A CA 1
ATOM 799 C C . LYS A 1 103 ? 4.735 24.127 -28.170 1.00 38.22 103 LYS A C 1
ATOM 801 O O . LYS A 1 103 ? 4.477 24.226 -26.954 1.00 38.22 103 LYS A O 1
#

Radius of gyration: 17.15 Å; chains: 1; bounding box: 39×33×44 Å

InterPro domains:
  IPR004176 Clp, repeat (R) N-terminal domain [PF02861] (2-72)
  IPR004176 Clp, repeat (R) N-terminal domain [PS51903] (1-103)
  IPR036628 Clp, N-terminal domain superfamily [G3DSA:1.10.1780.10] (1-87)
  IPR036628 Clp, N-terminal domain superfamily [SSF81923] (1-85)

Secondary structure (DSSP, 8-state):
---HHHHHHHHHHHHHHHHTTBSEE-HHHHHHHHTTSHHHHHHHHHTT--HHHHHHHHHHHHHHHSPBPPTT-TTPPPEES-------S---GGGG-------

Organism: NCBI:txid59203

Sequence (103 aa):
MLNQELELSLNMAFARAREHRHEFMTVEHLLLALLSNPSAREALEACSVDLVALRQELEAFIEQTTPVLPASEEERDTQPTFKFPACPANVPSSMFSLPGVVK